Protein AF-A0AAD1Q2W1-F1 (afdb_monomer)

Foldseek 3Di:
DDDDDVVRVVCVVVVNDPDDPPLPLPQVVCVVVLLVVVCVVVVVVQAEDEQEAAPQPQPDLLFSQQSSLCSCCPVVVFDADPVHGDPGLVSSLVVVVPGDDPHQYEYEYEHRPPDPDRDPNVVVSVLVSPHHYEYADPDDDPRHHYHDSSPSCRSVVVVVVSVVVVVVD

Nearest PDB structures (foldseek):
  7jk4-assembly1_C  TM=4.786E-01  e=2.061E-01  Drosophila melanogaster
  7jk5-assembly1_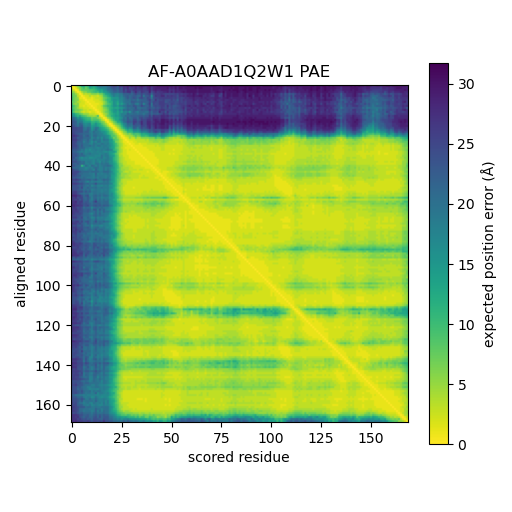C  TM=4.897E-01  e=7.810E-01  Drosophila melanogaster
  7jk3-assembly1_C  TM=4.783E-01  e=7.330E-01  Drosophila melanogaster
  1s5p-assembly1_A  TM=4.091E-01  e=7.330E-01  Escherichia coli

Organism: Planktothrix agardhii (NCBI:txid1160)

Mean predicted aligned error: 8.64 Å

Radius of gyration: 17.48 Å; Cα contacts (8 Å, |Δi|>4): 197; chains: 1; bounding box: 34×49×57 Å

InterPro domains:
  IPR054611 NACHT C-terminal Alpha/Beta domain [PF22724] (32-164)

Secondary structure (DSSP, 8-state):
-PPPPHHHHHHHHTT--S---------GGGHHHHHHHHHHHTSGGGTEEEEEEEGGG-SSSS--HHHHHHHHHHHH-PPPPTT-S--SHHHHHHHHHHS--SSEEEEEEE--SS-----HHHHHHHTTS-SEEEEE-SS--SSS-EE-TT-TTHHHHHHHHHHHHHHT-

Solvent-accessible surface area (backbone atoms only — not comparable to full-atom values): 10157 Å² total; per-residue (Å²): 137,82,82,74,52,70,69,55,49,54,33,58,76,70,67,63,67,97,81,69,98,63,77,67,72,67,61,54,80,49,43,61,61,55,53,51,52,51,26,55,78,67,55,44,55,74,53,40,38,83,46,72,43,67,56,54,74,41,87,39,58,62,52,38,19,44,54,53,50,50,44,40,36,73,74,67,64,43,80,78,60,91,92,51,83,33,79,37,57,66,48,36,35,52,55,59,70,70,55,87,69,96,34,55,62,34,40,37,39,32,44,58,55,83,70,81,73,82,36,65,66,33,54,64,49,54,77,72,49,85,63,56,56,36,37,45,38,88,72,76,51,100,84,47,56,56,41,45,68,81,44,80,53,42,69,61,55,50,51,54,50,54,54,48,54,63,76,76,107

Sequence (169 aa):
MGFRSYPDFYRAWHGLTETSPLIQTLNLAQLPQILQAQLIETNLHQTLQLLCIDGSKFDNRDNPAADIYLQLVKKHHCPKSTEGTPRTLTELKIYWQLLDWEKHPILIFYEEAKPQGFSQTFLDSLTRFEATICVITHSPHPTIPTFSPQDPHLIQTIMTWLQRTILET

pLDDT: mean 85.14, std 14.87, range [33.47, 96.62]

Structure (mmCIF, N/CA/C/O backbone):
data_AF-A0AAD1Q2W1-F1
#
_entry.id   AF-A0AAD1Q2W1-F1
#
loop_
_atom_site.group_PDB
_atom_site.id
_atom_site.type_symbol
_atom_site.label_atom_id
_atom_site.label_alt_id
_atom_site.label_comp_id
_atom_site.label_asym_id
_atom_site.label_entity_id
_atom_site.label_seq_id
_atom_site.pdbx_PDB_ins_code
_atom_site.Cartn_x
_atom_site.Cartn_y
_atom_site.Cartn_z
_atom_site.occupancy
_atom_site.B_iso_or_equiv
_atom_site.auth_seq_id
_atom_site.auth_comp_id
_atom_site.auth_asym_id
_atom_site.auth_atom_id
_atom_site.pdbx_PDB_model_num
ATOM 1 N N . MET A 1 1 ? 5.275 20.200 41.899 1.00 37.62 1 MET A N 1
ATOM 2 C CA . MET A 1 1 ? 5.856 19.150 41.034 1.00 37.62 1 MET A CA 1
ATOM 3 C C . MET A 1 1 ? 4.866 18.880 39.916 1.00 37.62 1 MET A C 1
ATOM 5 O O . MET A 1 1 ? 3.828 18.296 40.182 1.00 37.62 1 MET A O 1
ATOM 9 N N . GLY A 1 2 ? 5.104 19.423 38.720 1.00 48.12 2 GLY A N 1
ATOM 10 C CA . GLY A 1 2 ? 4.208 19.228 37.577 1.00 48.12 2 GLY A CA 1
ATOM 11 C C . GLY A 1 2 ? 4.555 17.930 36.857 1.00 48.12 2 GLY A C 1
ATOM 12 O O . GLY A 1 2 ? 5.700 17.760 36.440 1.00 48.12 2 GLY A O 1
ATOM 13 N N . PHE A 1 3 ? 3.595 17.016 36.738 1.00 44.16 3 PHE A N 1
ATOM 14 C CA . PHE A 1 3 ? 3.722 15.862 35.853 1.00 44.16 3 PHE A CA 1
ATOM 15 C C . PHE A 1 3 ? 3.754 16.376 34.410 1.00 44.16 3 PHE A C 1
ATOM 17 O O . PHE A 1 3 ? 2.804 17.016 33.964 1.00 44.16 3 PHE A O 1
ATOM 24 N N . ARG A 1 4 ? 4.856 16.140 33.691 1.00 54.06 4 ARG A N 1
ATOM 25 C CA . ARG A 1 4 ? 4.887 16.330 32.236 1.00 54.06 4 ARG A CA 1
ATOM 26 C C . ARG A 1 4 ? 3.984 15.277 31.602 1.00 54.06 4 ARG A C 1
ATOM 28 O O . ARG A 1 4 ? 4.038 14.112 31.999 1.00 54.06 4 ARG A O 1
ATOM 35 N N . SER A 1 5 ? 3.148 15.689 30.655 1.00 68.06 5 SER A N 1
ATOM 36 C CA . SER A 1 5 ? 2.278 14.768 29.928 1.00 68.06 5 SER A CA 1
ATOM 37 C C . SER A 1 5 ? 3.125 13.837 29.046 1.00 68.06 5 SER A C 1
ATOM 39 O O . SER A 1 5 ? 4.255 14.173 28.688 1.00 68.06 5 SER A O 1
ATOM 41 N N . TYR A 1 6 ? 2.621 12.651 28.693 1.00 61.03 6 TYR A N 1
ATOM 42 C CA . TYR A 1 6 ? 3.340 11.739 27.788 1.00 61.03 6 TYR A CA 1
ATOM 43 C C . TYR A 1 6 ? 3.776 12.407 26.459 1.00 61.03 6 TYR A C 1
ATOM 45 O O . TYR A 1 6 ? 4.917 12.185 26.051 1.00 61.03 6 TYR A O 1
ATOM 53 N N . PRO A 1 7 ? 2.979 13.306 25.840 1.00 63.97 7 PRO A N 1
ATOM 54 C CA . PRO A 1 7 ? 3.430 14.123 24.709 1.00 63.97 7 PRO A CA 1
ATOM 55 C C . PRO A 1 7 ? 4.694 14.949 24.991 1.00 63.97 7 PRO A C 1
ATOM 57 O O . PRO A 1 7 ? 5.587 15.022 24.148 1.00 63.97 7 PRO A O 1
ATOM 60 N N . ASP A 1 8 ? 4.809 15.539 26.181 1.00 65.56 8 ASP A N 1
ATOM 61 C CA . ASP A 1 8 ? 5.981 16.330 26.572 1.00 65.56 8 ASP A CA 1
ATOM 62 C C . ASP A 1 8 ? 7.211 15.446 26.802 1.00 65.56 8 ASP A C 1
ATOM 64 O O . ASP A 1 8 ? 8.336 15.849 26.500 1.00 65.56 8 ASP A O 1
ATOM 68 N N . PHE A 1 9 ? 7.009 14.230 27.320 1.00 70.25 9 PHE A N 1
ATOM 69 C CA . PHE A 1 9 ? 8.074 13.237 27.454 1.00 70.25 9 PHE A CA 1
ATOM 70 C C . PHE A 1 9 ? 8.555 12.744 26.086 1.00 70.25 9 PHE A C 1
ATOM 72 O O . PHE A 1 9 ? 9.758 12.733 25.842 1.00 70.25 9 PHE A O 1
ATOM 79 N N . TYR A 1 10 ? 7.634 12.406 25.180 1.00 70.25 10 TYR A N 1
ATOM 80 C CA . TYR A 1 10 ? 7.956 11.991 23.814 1.00 70.25 10 TYR A CA 1
ATOM 81 C C . TYR A 1 10 ? 8.768 13.074 23.090 1.00 70.25 10 TYR A C 1
ATOM 83 O O . TYR A 1 10 ? 9.847 12.811 22.559 1.00 70.25 10 TYR A O 1
ATOM 91 N N . ARG A 1 11 ? 8.315 14.330 23.168 1.00 71.44 11 ARG A N 1
ATOM 92 C CA . ARG A 1 11 ? 9.027 15.488 22.607 1.00 71.44 11 ARG A CA 1
ATOM 93 C C . ARG A 1 11 ? 10.425 15.668 23.202 1.00 71.44 11 ARG A C 1
ATOM 95 O O . ARG A 1 11 ? 11.379 15.880 22.456 1.00 71.44 11 ARG A O 1
ATOM 102 N N . ALA A 1 12 ? 10.557 15.554 24.524 1.00 64.81 12 ALA A N 1
ATOM 103 C CA . ALA A 1 12 ? 11.833 15.716 25.217 1.00 64.81 12 ALA A CA 1
ATOM 104 C C . ALA A 1 12 ? 12.823 14.573 24.929 1.00 64.81 12 ALA A C 1
ATOM 106 O O . ALA A 1 12 ? 14.014 14.830 24.775 1.00 64.81 12 ALA A O 1
ATOM 107 N N . TRP A 1 13 ? 12.344 13.331 24.818 1.00 68.56 13 TRP A N 1
ATOM 108 C CA . TRP A 1 13 ? 13.170 12.162 24.500 1.00 68.56 13 TRP A CA 1
ATOM 109 C C . TRP A 1 13 ? 13.719 12.210 23.070 1.00 68.56 13 TRP A C 1
ATOM 111 O O . TRP A 1 13 ? 14.853 11.810 22.821 1.00 68.56 13 TRP A O 1
ATOM 121 N N . HIS A 1 14 ? 12.936 12.753 22.137 1.00 66.31 14 HIS A N 1
ATOM 122 C CA . HIS A 1 14 ? 13.318 12.895 20.732 1.00 66.31 14 HIS A CA 1
ATOM 123 C C . HIS A 1 14 ? 14.007 14.232 20.398 1.00 66.31 14 HIS A C 1
ATOM 125 O O . HIS A 1 14 ? 14.238 14.519 19.226 1.00 66.31 14 HIS A O 1
ATOM 131 N N . GLY A 1 15 ? 14.366 15.046 21.401 1.00 50.22 15 GLY A N 1
ATOM 132 C CA . GLY A 1 15 ? 15.134 16.284 21.201 1.00 50.22 15 GLY A CA 1
ATOM 133 C C . GLY A 1 15 ? 14.370 17.412 20.499 1.00 50.22 15 GLY A C 1
ATOM 134 O O . GLY A 1 15 ? 14.983 18.327 19.954 1.00 50.22 15 GLY A O 1
ATOM 135 N N . LEU A 1 16 ? 13.036 17.371 20.503 1.00 51.94 16 LEU A N 1
ATOM 136 C CA . LEU A 1 16 ? 12.185 18.381 19.875 1.00 51.94 16 LEU A CA 1
ATOM 137 C C . LEU A 1 16 ? 11.998 19.577 20.824 1.00 51.94 16 LEU A C 1
ATOM 139 O O . LEU A 1 16 ? 10.938 19.750 21.424 1.00 51.94 16 LEU A O 1
ATOM 143 N N . THR A 1 17 ? 13.040 20.387 21.011 1.00 45.38 17 THR A N 1
ATOM 144 C CA . THR A 1 17 ? 12.944 21.654 21.754 1.00 45.38 17 THR A CA 1
ATOM 145 C C . THR A 1 17 ? 12.451 22.784 20.854 1.00 45.38 17 THR A C 1
ATOM 147 O O . THR A 1 17 ? 12.944 22.972 19.743 1.00 45.38 17 THR A O 1
ATOM 150 N N . GLU A 1 18 ? 11.481 23.550 21.355 1.00 48.34 18 GLU A N 1
ATOM 151 C CA . GLU A 1 18 ? 10.917 24.742 20.722 1.00 48.34 18 GLU A CA 1
ATOM 152 C C . GLU A 1 18 ? 12.003 25.800 20.485 1.00 48.34 18 GLU A C 1
ATOM 154 O O . GLU A 1 18 ? 12.375 26.515 21.408 1.00 48.34 18 GLU A O 1
ATOM 159 N N . THR A 1 19 ? 12.575 25.854 19.279 1.00 43.00 19 THR A N 1
ATOM 160 C CA . THR A 1 19 ? 13.178 27.042 18.628 1.00 43.00 19 THR A CA 1
ATOM 161 C C . THR A 1 19 ? 13.856 26.627 17.319 1.00 43.00 19 THR A C 1
ATOM 163 O O . THR A 1 19 ? 15.071 26.491 17.234 1.00 43.00 19 THR A O 1
ATOM 166 N N . SER A 1 20 ? 13.057 26.405 16.273 1.00 33.47 20 SER A N 1
ATOM 167 C CA . SER A 1 20 ? 13.424 26.616 14.860 1.00 33.47 20 SER A CA 1
ATOM 168 C C . SER A 1 20 ? 12.228 26.252 13.977 1.00 33.47 20 SER A C 1
ATOM 170 O O . SER A 1 20 ? 11.610 25.217 14.228 1.00 33.47 20 SER A O 1
ATOM 172 N N . PRO A 1 21 ? 11.902 27.018 12.918 1.00 41.69 21 PRO A N 1
ATOM 173 C CA . PRO A 1 21 ? 10.996 26.568 11.867 1.00 41.69 21 PRO A CA 1
ATOM 174 C C . PRO A 1 21 ? 11.742 25.556 10.985 1.00 41.69 21 PRO A C 1
ATOM 176 O O . PRO A 1 21 ? 11.997 25.780 9.807 1.00 41.69 21 PRO A O 1
ATOM 179 N N . LEU A 1 22 ? 12.175 24.454 11.589 1.00 37.34 22 LEU A N 1
ATOM 180 C CA . LEU A 1 22 ? 12.646 23.293 10.867 1.00 37.34 22 LEU A CA 1
ATOM 181 C C . LEU A 1 22 ? 11.398 22.489 10.556 1.00 37.34 22 LEU A C 1
ATOM 183 O O . LEU A 1 22 ? 10.774 21.927 11.455 1.00 37.34 22 LEU A O 1
ATOM 187 N N . ILE A 1 23 ? 11.029 22.484 9.276 1.00 43.94 23 ILE A N 1
ATOM 188 C CA . ILE A 1 23 ? 10.212 21.434 8.674 1.00 43.94 23 ILE A CA 1
ATOM 189 C C . ILE A 1 23 ? 10.752 20.127 9.260 1.00 43.94 23 ILE A C 1
ATOM 191 O O . ILE A 1 23 ? 11.892 19.756 8.984 1.00 43.94 23 ILE A O 1
ATOM 195 N N . GLN A 1 24 ? 10.004 19.505 10.176 1.00 46.97 24 GLN A N 1
ATOM 196 C CA . GLN A 1 24 ? 10.356 18.195 10.704 1.00 46.97 24 GLN A CA 1
ATOM 197 C C . GLN A 1 24 ? 10.165 17.243 9.536 1.00 46.97 24 GLN A C 1
ATOM 199 O O . GLN A 1 24 ? 9.070 16.736 9.310 1.00 46.97 24 GLN A O 1
ATOM 204 N N . THR A 1 25 ? 11.206 17.092 8.723 1.00 56.00 25 THR A N 1
ATOM 205 C CA . THR A 1 25 ? 11.199 16.162 7.608 1.00 56.00 25 THR A CA 1
ATOM 206 C C . THR A 1 25 ? 11.047 14.783 8.224 1.00 56.00 25 THR A C 1
ATOM 208 O O . THR A 1 25 ? 11.987 14.256 8.822 1.00 56.00 25 THR A O 1
ATOM 211 N N . LEU A 1 26 ? 9.831 14.242 8.165 1.00 68.94 26 LEU A N 1
ATOM 212 C CA . LEU A 1 26 ? 9.526 12.920 8.681 1.00 68.94 26 LEU A CA 1
ATOM 213 C C . LEU A 1 26 ? 10.503 11.934 8.040 1.00 68.94 26 LEU A C 1
ATOM 215 O O . LEU A 1 26 ? 10.578 11.829 6.814 1.00 68.94 26 LEU A O 1
ATOM 219 N N . ASN A 1 27 ? 11.249 11.198 8.862 1.00 82.00 27 ASN A N 1
ATOM 220 C CA . ASN A 1 27 ? 12.035 10.094 8.345 1.00 82.00 27 ASN A CA 1
ATOM 221 C C . ASN A 1 27 ? 11.070 8.973 7.942 1.00 82.00 27 ASN A C 1
ATOM 223 O O . ASN A 1 27 ? 10.516 8.282 8.800 1.00 82.00 27 ASN A O 1
ATOM 227 N N . LEU A 1 28 ? 10.873 8.787 6.635 1.00 84.81 28 LEU A N 1
ATOM 228 C CA . LEU A 1 28 ? 9.955 7.783 6.096 1.00 84.81 28 LEU A CA 1
ATOM 229 C C . LEU A 1 28 ? 10.315 6.348 6.520 1.00 84.81 28 LEU A C 1
ATOM 231 O O . LEU A 1 28 ? 9.441 5.487 6.522 1.00 84.81 28 LEU A O 1
ATOM 235 N N . ALA A 1 29 ? 11.543 6.092 6.981 1.00 85.00 29 ALA A N 1
ATOM 236 C CA . ALA A 1 29 ? 11.928 4.816 7.589 1.00 85.00 29 ALA A CA 1
ATOM 237 C C . ALA A 1 29 ? 11.055 4.453 8.804 1.00 85.00 29 ALA A C 1
ATOM 239 O O . ALA A 1 29 ? 10.746 3.287 9.053 1.00 85.00 29 ALA A O 1
ATOM 240 N N . GLN A 1 30 ? 10.640 5.467 9.569 1.00 86.56 30 GLN A N 1
ATOM 241 C CA . GLN A 1 30 ? 9.842 5.317 10.788 1.00 86.56 30 GLN A CA 1
ATOM 242 C C . GLN A 1 30 ? 8.335 5.355 10.514 1.00 86.56 30 GLN A C 1
ATOM 244 O O . GLN A 1 30 ? 7.545 5.075 11.417 1.00 86.56 30 GLN A O 1
ATOM 249 N N . LEU A 1 31 ? 7.926 5.655 9.276 1.00 90.06 31 LEU A N 1
ATOM 250 C CA . LEU A 1 31 ? 6.526 5.796 8.884 1.00 90.06 31 LEU A CA 1
ATOM 251 C C . LEU A 1 31 ? 5.660 4.601 9.325 1.00 90.06 31 LEU A C 1
ATOM 253 O O . LEU A 1 31 ? 4.638 4.849 9.967 1.00 90.06 31 LEU A O 1
ATOM 257 N N . PRO A 1 32 ? 6.039 3.325 9.081 1.00 91.38 32 PRO A N 1
ATOM 258 C CA . PRO A 1 32 ? 5.188 2.205 9.477 1.00 91.38 32 PRO A CA 1
ATOM 259 C C . PRO A 1 32 ? 4.971 2.134 10.993 1.00 91.38 32 PRO A C 1
ATOM 261 O O . PRO A 1 32 ? 3.876 1.817 11.444 1.00 91.38 32 PRO A O 1
ATOM 264 N N . GLN A 1 33 ? 5.999 2.454 11.786 1.00 90.44 33 GLN A N 1
ATOM 265 C CA . GLN A 1 33 ? 5.930 2.406 13.249 1.00 90.44 33 GLN A CA 1
ATOM 266 C C . GLN A 1 33 ? 5.043 3.525 13.801 1.00 90.44 33 GLN A C 1
ATOM 268 O O . GLN A 1 33 ? 4.215 3.279 14.676 1.00 90.44 33 GLN A O 1
ATOM 273 N N . ILE A 1 34 ? 5.186 4.738 13.262 1.00 90.94 34 ILE A N 1
ATOM 274 C CA . ILE A 1 34 ? 4.404 5.904 13.687 1.00 90.94 34 ILE A CA 1
ATOM 275 C C . ILE A 1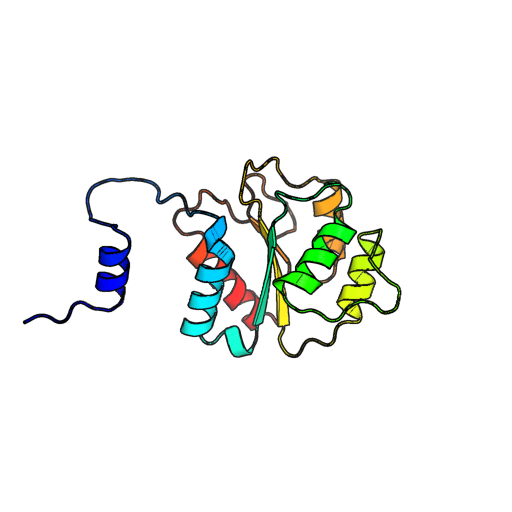 34 ? 2.926 5.715 13.328 1.00 90.94 34 ILE A C 1
ATOM 277 O O . ILE A 1 34 ? 2.062 5.926 14.179 1.00 90.94 34 ILE A O 1
ATOM 281 N N . LEU A 1 35 ? 2.626 5.261 12.106 1.00 92.06 35 LEU A N 1
ATOM 282 C CA . LEU A 1 35 ? 1.248 4.975 11.697 1.00 92.06 35 LEU A CA 1
ATOM 283 C C . LEU A 1 35 ? 0.627 3.862 12.546 1.00 92.06 35 LEU A C 1
ATOM 285 O O . LEU A 1 35 ? -0.512 3.998 12.987 1.00 92.06 35 LEU A O 1
ATOM 289 N N . GLN A 1 36 ? 1.375 2.796 12.841 1.00 90.38 36 GLN A N 1
ATOM 290 C CA . GLN A 1 36 ? 0.880 1.719 13.699 1.00 90.38 36 GLN A CA 1
ATOM 291 C C . GLN A 1 36 ? 0.549 2.214 15.115 1.00 90.38 36 GLN A C 1
ATOM 293 O O . GLN A 1 36 ? -0.492 1.842 15.656 1.00 90.38 36 GLN A O 1
ATOM 298 N N . ALA A 1 37 ? 1.393 3.064 15.708 1.00 90.06 37 ALA A N 1
ATOM 299 C CA . ALA A 1 37 ? 1.123 3.659 17.018 1.00 90.06 37 ALA A CA 1
ATOM 300 C C . ALA A 1 37 ? -0.164 4.502 16.998 1.00 90.06 37 ALA A C 1
ATOM 302 O O . ALA A 1 37 ? -1.030 4.325 17.852 1.00 90.06 37 ALA A O 1
ATOM 303 N N . GLN A 1 38 ? -0.342 5.335 15.968 1.00 91.38 38 GLN A N 1
ATOM 304 C CA . GLN A 1 38 ? -1.550 6.147 15.796 1.00 91.38 38 GLN A CA 1
ATOM 305 C C . GLN A 1 38 ? -2.815 5.300 15.568 1.00 91.38 38 GLN A C 1
ATOM 307 O O . GLN A 1 38 ? -3.881 5.633 16.089 1.00 91.38 38 GLN A O 1
ATOM 312 N N . LEU A 1 39 ? -2.728 4.170 14.855 1.00 91.44 39 LEU A N 1
ATOM 313 C CA . LEU A 1 39 ? -3.852 3.226 14.730 1.00 91.44 39 LEU A CA 1
ATOM 314 C C . LEU A 1 39 ? -4.254 2.595 16.064 1.00 91.44 39 LEU A C 1
ATOM 316 O O . LEU A 1 39 ? -5.433 2.298 16.278 1.00 91.44 39 LEU A O 1
ATOM 320 N N . ILE A 1 40 ? -3.285 2.341 16.943 1.00 90.31 40 ILE A N 1
ATOM 321 C CA . ILE A 1 40 ? -3.555 1.796 18.274 1.00 90.31 40 ILE A CA 1
ATOM 322 C C . ILE A 1 40 ? -4.255 2.852 19.127 1.00 90.31 40 ILE A C 1
ATOM 324 O O . ILE A 1 40 ? -5.324 2.573 19.663 1.00 90.31 40 ILE A O 1
ATOM 328 N N . GLU A 1 41 ? -3.717 4.072 19.173 1.00 88.94 41 GLU A N 1
ATOM 329 C CA . GLU A 1 41 ? -4.284 5.195 19.937 1.00 88.94 41 GLU A CA 1
ATOM 330 C C . GLU A 1 41 ? -5.723 5.532 19.523 1.00 88.94 41 GLU A C 1
ATOM 332 O O . GLU A 1 41 ? -6.561 5.855 20.362 1.00 88.94 41 GLU A O 1
ATOM 337 N N . THR A 1 42 ? -6.030 5.414 18.231 1.00 88.69 42 THR A N 1
ATOM 338 C CA . THR A 1 42 ? -7.361 5.701 17.673 1.00 88.69 42 THR A CA 1
ATOM 339 C C . THR A 1 42 ? -8.295 4.486 17.640 1.00 88.69 42 THR A C 1
ATOM 341 O O . THR A 1 42 ? -9.409 4.592 17.132 1.00 88.69 42 THR A O 1
ATOM 344 N N . ASN A 1 43 ? -7.866 3.329 18.160 1.00 89.62 43 ASN A N 1
ATOM 345 C CA . ASN A 1 43 ? -8.560 2.032 18.089 1.00 89.62 43 ASN A CA 1
ATOM 346 C C . ASN A 1 43 ? -8.857 1.502 16.671 1.00 89.62 43 ASN A C 1
ATOM 348 O O . ASN A 1 43 ? -9.427 0.422 16.528 1.00 89.62 43 ASN A O 1
ATOM 352 N N . LEU A 1 44 ? -8.399 2.179 15.615 1.00 90.19 44 LEU A N 1
ATOM 353 C CA . LEU A 1 44 ? -8.585 1.745 14.228 1.00 90.19 44 LEU A CA 1
ATOM 354 C C . LEU A 1 44 ? -7.846 0.445 13.904 1.00 90.19 44 LEU A C 1
ATOM 356 O O . LEU A 1 44 ? -8.216 -0.257 12.972 1.00 90.19 44 LEU A O 1
ATOM 360 N N . HIS A 1 45 ? -6.833 0.075 14.691 1.00 91.62 45 HIS A N 1
ATOM 361 C CA . HIS A 1 45 ? -6.153 -1.219 14.568 1.00 91.62 45 HIS A CA 1
ATOM 362 C C . HIS A 1 45 ? -7.087 -2.431 14.729 1.00 91.62 45 HIS A C 1
ATOM 364 O O . HIS A 1 45 ? -6.676 -3.548 14.413 1.00 91.62 45 HIS A O 1
ATOM 370 N N . GLN A 1 46 ? -8.295 -2.255 15.276 1.00 90.69 46 GLN A N 1
ATOM 371 C CA . GLN A 1 46 ? -9.285 -3.325 15.398 1.00 90.69 46 GLN A CA 1
ATOM 372 C C . GLN A 1 46 ? -9.990 -3.610 14.069 1.00 90.69 46 GLN A C 1
ATOM 374 O O . GLN A 1 46 ? -10.367 -4.752 13.834 1.00 90.69 46 GLN A O 1
ATOM 379 N N . THR A 1 47 ? -10.121 -2.604 13.201 1.00 93.12 47 THR A N 1
ATOM 380 C CA . THR A 1 47 ? -10.845 -2.694 11.924 1.00 93.12 47 THR A CA 1
ATOM 381 C C . THR A 1 47 ? -9.922 -2.677 10.713 1.00 93.12 47 THR A C 1
ATOM 383 O O . THR A 1 47 ? -10.256 -3.274 9.695 1.00 93.12 47 THR A O 1
ATOM 386 N N . LEU A 1 48 ? -8.765 -2.021 10.815 1.00 93.62 48 LEU A N 1
ATOM 387 C CA . LEU A 1 48 ? -7.813 -1.841 9.724 1.00 93.62 48 LEU A CA 1
ATOM 388 C C . LEU A 1 48 ? -6.522 -2.624 9.948 1.00 93.62 48 LEU A C 1
ATOM 390 O O . LEU A 1 48 ? -6.008 -2.722 11.067 1.00 93.62 48 LEU A O 1
ATOM 394 N N . GLN A 1 49 ? -5.940 -3.083 8.846 1.00 93.75 49 GLN A N 1
ATOM 395 C CA . GLN A 1 49 ? -4.578 -3.600 8.794 1.00 93.75 49 GLN A CA 1
ATOM 396 C C . GLN A 1 49 ? -3.755 -2.784 7.795 1.00 93.75 49 GLN A C 1
ATOM 398 O O . GLN A 1 49 ? -3.991 -2.839 6.589 1.00 93.75 49 GLN A O 1
ATOM 403 N N . LEU A 1 50 ? -2.771 -2.026 8.290 1.00 94.88 50 LEU A N 1
ATOM 404 C CA . LEU A 1 50 ? -1.880 -1.255 7.424 1.00 94.88 50 LEU A CA 1
ATOM 405 C C . LEU A 1 50 ? -0.730 -2.106 6.894 1.00 94.88 50 LEU A C 1
ATOM 407 O O . LEU A 1 50 ? 0.026 -2.709 7.654 1.00 94.88 50 LEU A O 1
ATOM 411 N N . LEU A 1 51 ? -0.535 -2.056 5.582 1.00 95.81 51 LEU A N 1
ATOM 412 C CA . LEU A 1 51 ? 0.497 -2.782 4.859 1.00 95.81 51 LEU A CA 1
ATOM 413 C C . LEU A 1 51 ? 1.394 -1.765 4.151 1.00 95.81 51 LEU A C 1
ATOM 415 O O . LEU A 1 51 ? 1.197 -1.403 2.993 1.00 95.81 51 LEU A O 1
ATOM 419 N N . CYS A 1 52 ? 2.379 -1.260 4.895 1.00 95.62 52 CYS A N 1
ATOM 420 C CA . CYS A 1 52 ? 3.339 -0.278 4.393 1.00 95.62 52 CYS A CA 1
ATOM 421 C C . CYS A 1 52 ? 4.410 -0.959 3.526 1.00 95.62 52 CYS A C 1
ATOM 423 O O . CYS A 1 52 ? 5.217 -1.746 4.050 1.00 95.62 52 CYS A O 1
ATOM 425 N N . ILE A 1 53 ? 4.439 -0.626 2.237 1.00 95.88 53 ILE A N 1
ATOM 426 C CA . ILE A 1 53 ? 5.345 -1.166 1.220 1.00 95.88 53 ILE A CA 1
ATOM 427 C C . ILE A 1 53 ? 6.370 -0.100 0.824 1.00 95.88 53 ILE A C 1
ATOM 429 O O . ILE A 1 53 ? 6.012 0.984 0.365 1.00 95.88 53 ILE A O 1
ATOM 433 N N . ASP A 1 54 ? 7.647 -0.429 0.998 1.00 94.44 54 ASP A N 1
ATOM 434 C CA . ASP A 1 54 ? 8.769 0.432 0.631 1.00 94.44 54 ASP A CA 1
ATOM 435 C C . ASP A 1 54 ? 9.187 0.164 -0.822 1.00 94.44 54 ASP A C 1
ATOM 437 O O . ASP A 1 54 ? 9.770 -0.874 -1.140 1.00 94.44 54 ASP A O 1
ATOM 441 N N . GLY A 1 55 ? 8.878 1.107 -1.706 1.00 93.31 55 GLY A N 1
ATOM 442 C CA . GLY A 1 55 ? 9.207 1.069 -3.127 1.00 93.31 55 GLY A CA 1
ATOM 443 C C . GLY A 1 55 ? 10.651 1.429 -3.458 1.00 93.31 55 GLY A C 1
ATOM 444 O O . GLY A 1 55 ? 11.073 1.237 -4.599 1.00 93.31 55 GLY A O 1
ATOM 445 N N . SER A 1 56 ? 11.443 1.904 -2.489 1.00 90.56 56 SER A N 1
ATOM 446 C CA . SER A 1 56 ? 12.836 2.300 -2.751 1.00 90.56 56 SER A CA 1
ATOM 447 C C . SER A 1 56 ? 13.720 1.127 -3.201 1.00 90.56 56 SER A C 1
ATOM 449 O O . SER A 1 56 ? 14.761 1.340 -3.821 1.00 90.56 56 SER A O 1
ATOM 451 N N . LYS A 1 57 ? 13.280 -0.109 -2.930 1.00 84.56 57 LYS A N 1
ATOM 452 C CA . LYS A 1 57 ? 13.985 -1.364 -3.232 1.00 84.56 57 LYS A CA 1
ATOM 453 C C . LYS A 1 57 ? 13.358 -2.167 -4.373 1.00 84.56 57 LYS A C 1
ATOM 455 O O . LYS A 1 57 ? 13.665 -3.344 -4.496 1.00 84.56 57 LYS A O 1
ATOM 460 N N . PHE A 1 58 ? 12.455 -1.578 -5.155 1.00 92.75 58 PHE A N 1
ATOM 461 C CA . PHE A 1 58 ? 11.882 -2.269 -6.309 1.00 92.75 58 PHE A CA 1
ATOM 462 C C . PHE A 1 58 ? 12.931 -2.452 -7.405 1.00 92.75 58 PHE A C 1
ATOM 464 O O . PHE A 1 58 ? 13.467 -1.465 -7.918 1.00 92.75 58 PHE A O 1
ATOM 471 N N . ASP A 1 59 ? 13.177 -3.708 -7.779 1.00 88.12 59 ASP A N 1
ATOM 472 C CA . ASP A 1 59 ? 14.118 -4.067 -8.841 1.00 88.12 59 ASP A CA 1
ATOM 473 C C . ASP A 1 59 ? 13.529 -3.702 -10.211 1.00 88.12 59 ASP A C 1
ATOM 475 O O . ASP A 1 59 ? 14.194 -3.095 -11.053 1.00 88.12 59 ASP A O 1
ATOM 479 N N . ASN A 1 60 ? 12.246 -4.022 -10.421 1.00 92.06 60 ASN A N 1
ATOM 480 C CA . ASN A 1 60 ? 11.479 -3.616 -11.597 1.00 92.06 60 ASN A CA 1
ATOM 481 C C . ASN A 1 60 ? 10.378 -2.628 -11.200 1.00 92.06 60 ASN A C 1
ATOM 483 O O . ASN A 1 60 ? 9.335 -3.007 -10.676 1.00 92.06 60 ASN A O 1
ATOM 487 N N . ARG A 1 61 ? 10.587 -1.350 -11.508 1.00 90.50 61 ARG A N 1
ATOM 488 C CA . ARG A 1 61 ? 9.681 -0.258 -11.123 1.00 90.50 61 ARG A CA 1
ATOM 489 C C . ARG A 1 61 ? 8.390 -0.188 -11.936 1.00 90.50 61 ARG A C 1
ATOM 491 O O . ARG A 1 61 ? 7.431 0.416 -11.463 1.00 90.50 61 ARG A O 1
ATOM 498 N N . ASP A 1 62 ? 8.343 -0.784 -13.124 1.00 93.62 62 ASP A N 1
ATOM 499 C CA . ASP A 1 62 ? 7.117 -0.877 -13.932 1.00 93.62 62 ASP A CA 1
ATOM 500 C C . ASP A 1 62 ? 6.254 -2.073 -13.518 1.00 93.62 62 ASP A C 1
ATOM 502 O O . ASP A 1 62 ? 5.031 -2.046 -13.649 1.00 93.62 62 ASP A O 1
ATOM 506 N N . ASN A 1 63 ? 6.887 -3.120 -12.986 1.00 94.69 63 ASN A N 1
ATOM 507 C CA . ASN A 1 63 ? 6.222 -4.329 -12.520 1.00 94.69 63 ASN A CA 1
ATOM 508 C C . ASN A 1 63 ? 6.870 -4.865 -11.226 1.00 94.69 63 ASN A C 1
ATOM 510 O O . ASN A 1 63 ? 7.533 -5.905 -11.251 1.00 94.69 63 ASN A O 1
ATOM 514 N N . PRO A 1 64 ? 6.657 -4.195 -10.078 1.00 96.00 64 PRO A N 1
ATOM 515 C CA . PRO A 1 64 ? 7.256 -4.580 -8.797 1.00 96.00 64 PRO A CA 1
ATOM 516 C C . PRO A 1 64 ? 6.508 -5.730 -8.099 1.00 96.00 64 PRO A C 1
ATOM 518 O O . PRO A 1 64 ? 6.528 -5.847 -6.876 1.00 96.00 64 PRO A O 1
ATOM 521 N N . ALA A 1 65 ? 5.804 -6.585 -8.849 1.00 96.06 65 ALA A N 1
ATOM 522 C CA . ALA A 1 65 ? 4.901 -7.591 -8.291 1.00 96.06 65 ALA A CA 1
ATOM 523 C C . ALA A 1 65 ? 5.593 -8.549 -7.307 1.00 96.06 65 ALA A C 1
ATOM 525 O O . ALA A 1 65 ? 5.097 -8.774 -6.200 1.00 96.06 65 ALA A O 1
ATOM 526 N N . ALA A 1 66 ? 6.763 -9.063 -7.692 1.00 96.19 66 ALA A N 1
ATOM 527 C CA . ALA A 1 66 ? 7.554 -9.957 -6.856 1.00 96.19 66 ALA A CA 1
ATOM 528 C C . ALA A 1 66 ? 8.059 -9.252 -5.585 1.00 96.19 66 ALA A C 1
ATOM 530 O O . ALA A 1 66 ? 7.994 -9.829 -4.499 1.00 96.19 66 ALA A O 1
ATOM 531 N N . ASP A 1 67 ? 8.499 -7.997 -5.697 1.00 96.56 67 ASP A N 1
ATOM 532 C CA . ASP A 1 67 ? 9.013 -7.214 -4.569 1.00 96.56 67 ASP A CA 1
ATOM 533 C C . ASP A 1 67 ? 7.916 -6.893 -3.553 1.00 96.56 67 ASP A C 1
ATOM 535 O O . ASP A 1 67 ? 8.111 -7.061 -2.345 1.00 96.56 67 ASP A O 1
ATOM 539 N N . ILE A 1 68 ? 6.734 -6.493 -4.032 1.00 96.50 68 ILE A N 1
ATOM 540 C CA . ILE A 1 68 ? 5.564 -6.253 -3.180 1.00 96.50 68 ILE A CA 1
ATOM 541 C C . ILE A 1 68 ? 5.171 -7.547 -2.468 1.00 96.50 68 ILE A C 1
ATOM 543 O O . ILE A 1 68 ? 5.021 -7.549 -1.246 1.00 96.50 68 ILE A O 1
ATOM 547 N N . TYR A 1 69 ? 5.061 -8.660 -3.199 1.00 96.62 69 TYR A N 1
ATOM 548 C CA . TYR A 1 69 ? 4.749 -9.963 -2.614 1.00 96.62 69 TYR A CA 1
ATOM 549 C C . TYR A 1 69 ? 5.750 -10.358 -1.522 1.00 96.62 69 TYR A C 1
ATOM 551 O O . TYR A 1 69 ? 5.357 -10.765 -0.427 1.00 96.62 69 TYR A O 1
ATOM 559 N N . LEU A 1 70 ? 7.050 -10.196 -1.780 1.00 96.19 70 LEU A N 1
ATOM 560 C CA . LEU A 1 70 ? 8.086 -10.496 -0.796 1.00 96.19 70 LEU A CA 1
ATOM 561 C C . LEU A 1 70 ? 7.943 -9.638 0.462 1.00 96.19 70 LEU A C 1
ATOM 563 O O . LEU A 1 70 ? 8.138 -10.159 1.562 1.00 96.19 70 LEU A O 1
ATOM 567 N N . GLN A 1 71 ? 7.588 -8.360 0.329 1.00 96.25 71 GLN A N 1
ATOM 568 C CA . GLN A 1 71 ? 7.323 -7.501 1.482 1.00 96.25 71 GLN A CA 1
ATOM 569 C C . GLN A 1 71 ? 6.065 -7.933 2.243 1.00 96.25 71 GLN A C 1
ATOM 571 O O . GLN A 1 71 ? 6.115 -8.016 3.468 1.00 96.25 71 GLN A O 1
ATOM 576 N N . LEU A 1 72 ? 4.975 -8.285 1.557 1.00 95.81 72 LEU A N 1
ATOM 577 C CA . LEU A 1 72 ? 3.759 -8.805 2.197 1.00 95.81 72 LEU A CA 1
ATOM 578 C C . LEU A 1 72 ? 4.054 -10.060 3.029 1.00 95.81 72 LEU A C 1
ATOM 580 O O . LEU A 1 72 ? 3.705 -10.126 4.205 1.00 95.81 72 LEU A O 1
ATOM 584 N N . VAL A 1 73 ? 4.779 -11.023 2.463 1.00 95.94 73 VAL A N 1
ATOM 585 C CA . VAL A 1 73 ? 5.111 -12.271 3.164 1.00 95.94 73 VAL A CA 1
ATOM 586 C C . VAL A 1 73 ? 6.123 -12.043 4.291 1.00 95.94 73 VAL A C 1
ATOM 588 O O . VAL A 1 73 ? 5.931 -12.534 5.399 1.00 95.94 73 VAL A O 1
ATOM 591 N N . LYS A 1 74 ? 7.227 -11.326 4.039 1.00 95.12 74 LYS A N 1
ATOM 592 C CA . LYS A 1 74 ? 8.331 -11.216 5.013 1.00 95.12 74 LYS A CA 1
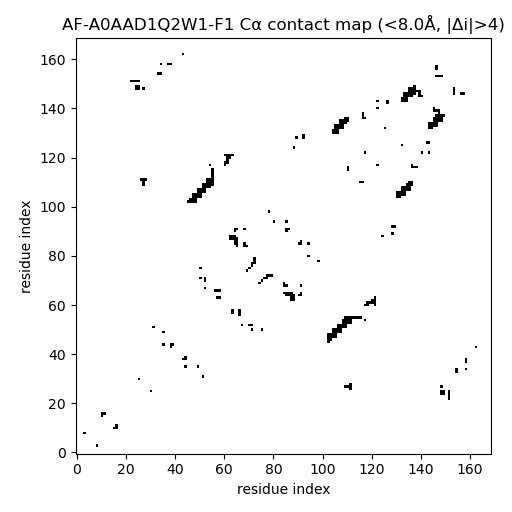ATOM 593 C C . LYS A 1 74 ? 8.088 -10.180 6.106 1.00 95.12 74 LYS A C 1
ATOM 595 O O . LYS A 1 74 ? 8.520 -10.394 7.232 1.00 95.12 74 LYS A O 1
ATOM 600 N N . LYS A 1 75 ? 7.480 -9.039 5.772 1.00 93.06 75 LYS A N 1
ATOM 601 C CA . LYS A 1 75 ? 7.281 -7.915 6.704 1.00 93.06 75 LYS A CA 1
ATOM 602 C C . LYS A 1 75 ? 5.923 -8.002 7.387 1.00 93.06 75 LYS A C 1
ATOM 604 O O . LYS A 1 75 ? 5.830 -7.777 8.589 1.00 93.06 75 LYS A O 1
ATOM 609 N N . HIS A 1 76 ? 4.891 -8.348 6.621 1.00 92.50 76 HIS A N 1
ATOM 610 C CA . HIS A 1 76 ? 3.504 -8.350 7.090 1.00 92.50 76 HIS A CA 1
ATOM 611 C C . HIS A 1 76 ? 2.960 -9.747 7.396 1.00 92.50 76 HIS A C 1
ATOM 613 O O . HIS A 1 76 ? 1.813 -9.870 7.806 1.00 92.50 76 HIS A O 1
ATOM 619 N N . HIS A 1 77 ? 3.796 -10.783 7.259 1.00 93.00 77 HIS A N 1
ATOM 620 C CA . HIS A 1 77 ? 3.470 -12.176 7.577 1.00 93.00 77 HIS A CA 1
ATOM 621 C C . HIS A 1 77 ? 2.242 -12.712 6.826 1.00 93.00 77 HIS A C 1
ATOM 623 O O . HIS A 1 77 ? 1.576 -13.630 7.303 1.00 93.00 77 HIS A O 1
ATOM 629 N N . CYS A 1 78 ? 1.954 -12.171 5.636 1.00 94.12 78 CYS A N 1
ATOM 630 C CA . CYS A 1 78 ? 0.908 -12.716 4.781 1.00 94.12 78 CYS A CA 1
ATOM 631 C C . CYS A 1 78 ? 1.247 -14.168 4.372 1.00 94.12 78 CYS A C 1
ATOM 633 O O . CYS A 1 78 ? 2.428 -14.490 4.171 1.00 94.12 78 CYS A O 1
ATOM 635 N N . PRO A 1 79 ? 0.236 -15.043 4.217 1.00 94.56 79 PRO A N 1
ATOM 636 C CA . PRO A 1 79 ? 0.423 -16.408 3.738 1.00 94.56 79 PRO A CA 1
ATOM 637 C C . PRO A 1 79 ? 1.185 -16.465 2.415 1.00 94.56 79 PRO A C 1
ATOM 639 O O . PRO A 1 79 ? 1.001 -15.634 1.535 1.00 94.56 79 PRO A O 1
ATOM 642 N N . LYS A 1 80 ? 2.028 -17.482 2.230 1.00 94.69 80 LYS A N 1
ATOM 643 C CA . LYS A 1 80 ? 2.663 -17.696 0.925 1.00 94.69 80 LYS A CA 1
ATOM 644 C C . LYS A 1 80 ? 1.630 -18.202 -0.079 1.00 94.69 80 LYS A C 1
ATOM 646 O O . LYS A 1 80 ? 0.822 -19.064 0.252 1.00 94.69 80 LYS A O 1
ATOM 651 N N . SER A 1 81 ? 1.724 -17.719 -1.313 1.00 92.81 81 SER A N 1
ATOM 652 C CA . SER A 1 81 ? 0.974 -18.255 -2.448 1.00 92.81 81 SER A CA 1
ATOM 653 C C . SER A 1 81 ? 1.326 -19.726 -2.690 1.00 92.81 81 SER A C 1
ATOM 655 O O . 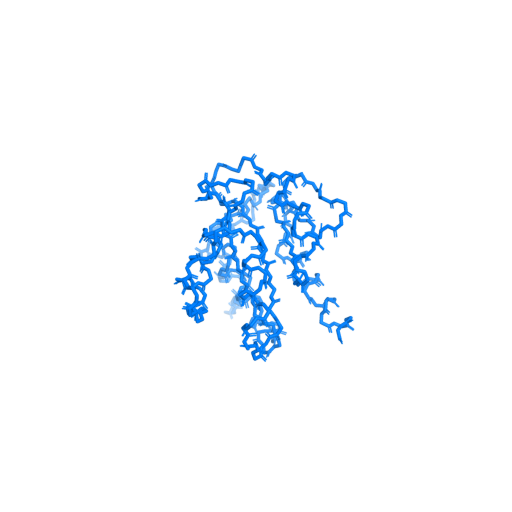SER A 1 81 ? 2.504 -20.099 -2.674 1.00 92.81 81 SER A O 1
ATOM 657 N N . THR A 1 82 ? 0.313 -20.550 -2.962 1.00 89.44 82 THR A N 1
ATOM 658 C CA . THR A 1 82 ? 0.478 -21.950 -3.384 1.00 89.44 82 THR A CA 1
ATOM 659 C C . THR A 1 82 ? 1.008 -22.068 -4.812 1.00 89.44 82 THR A C 1
ATOM 661 O O . THR A 1 82 ? 1.716 -23.021 -5.120 1.00 89.44 82 THR A O 1
ATOM 664 N N . GLU A 1 83 ? 0.743 -21.063 -5.651 1.00 88.94 83 GLU A N 1
ATOM 665 C CA . GLU A 1 83 ? 1.166 -20.990 -7.059 1.00 88.94 83 GLU A CA 1
ATOM 666 C C . GLU A 1 83 ? 2.593 -20.426 -7.227 1.00 88.94 83 GLU A C 1
ATOM 668 O O . GLU A 1 83 ? 3.128 -20.343 -8.332 1.00 88.94 83 GLU A O 1
ATOM 673 N N . GLY A 1 84 ? 3.232 -20.032 -6.121 1.00 91.75 84 GLY A N 1
ATOM 674 C CA . GLY A 1 84 ? 4.560 -19.421 -6.101 1.00 91.75 84 GLY A CA 1
ATOM 675 C C . GLY A 1 84 ? 4.545 -17.889 -6.145 1.00 91.75 84 GLY A C 1
ATOM 676 O O . GLY A 1 84 ? 3.514 -17.243 -5.965 1.00 91.75 84 GLY A O 1
ATOM 677 N N . THR A 1 85 ? 5.730 -17.294 -6.315 1.00 94.69 85 THR A N 1
ATOM 678 C CA . THR A 1 85 ? 5.915 -15.833 -6.319 1.00 94.69 85 THR A CA 1
ATOM 679 C C . THR A 1 85 ? 5.280 -15.197 -7.565 1.00 94.69 85 THR A C 1
ATOM 681 O O . THR A 1 85 ? 5.674 -15.574 -8.673 1.00 94.69 85 THR A O 1
ATOM 684 N N . PRO A 1 86 ? 4.386 -14.200 -7.410 1.00 94.69 86 PRO A N 1
ATOM 685 C CA . PRO A 1 86 ? 3.794 -13.466 -8.523 1.00 94.69 86 PRO A CA 1
ATOM 686 C C . PRO A 1 86 ? 4.846 -12.789 -9.402 1.00 94.69 86 PRO A C 1
ATOM 688 O O . PRO A 1 86 ? 5.740 -12.097 -8.907 1.00 94.69 86 PRO A O 1
ATOM 691 N N . ARG A 1 87 ? 4.714 -12.956 -10.715 1.00 94.38 87 ARG A N 1
ATOM 692 C CA . ARG A 1 87 ? 5.585 -12.348 -11.731 1.00 94.38 87 ARG A CA 1
ATOM 693 C C . ARG A 1 87 ? 4.983 -11.096 -12.347 1.00 94.38 87 ARG A C 1
ATOM 695 O O . ARG A 1 87 ? 5.715 -10.302 -12.930 1.00 94.38 87 ARG A O 1
ATOM 702 N N . THR A 1 88 ? 3.671 -10.913 -12.234 1.00 94.62 88 THR A N 1
ATOM 703 C CA . THR A 1 88 ? 2.933 -9.774 -12.792 1.00 94.62 88 THR A CA 1
ATOM 704 C C . THR A 1 88 ? 2.039 -9.132 -11.737 1.00 94.62 88 THR A C 1
ATOM 706 O O . THR A 1 88 ? 1.609 -9.790 -10.788 1.00 94.62 88 THR A O 1
ATOM 709 N N . LEU A 1 89 ? 1.716 -7.845 -11.898 1.00 94.06 89 LEU A N 1
ATOM 710 C CA . LEU A 1 89 ? 0.762 -7.163 -11.010 1.00 94.06 89 LEU A CA 1
ATOM 711 C C . LEU A 1 89 ? -0.634 -7.802 -11.058 1.00 94.06 89 LEU A C 1
ATOM 713 O O . LEU A 1 89 ? -1.359 -7.759 -10.069 1.00 94.06 89 LEU A O 1
ATOM 717 N N . THR A 1 90 ? -0.995 -8.440 -12.175 1.00 93.50 90 THR A N 1
ATOM 718 C CA . THR A 1 90 ? -2.227 -9.227 -12.295 1.00 93.50 90 THR A CA 1
ATOM 719 C C . THR A 1 90 ? -2.191 -10.466 -11.404 1.00 93.50 90 THR A C 1
ATOM 721 O O . THR A 1 90 ? -3.134 -10.695 -10.656 1.00 93.50 90 THR A O 1
ATOM 724 N N . GLU A 1 91 ? -1.101 -11.237 -11.421 1.00 95.38 91 GLU A N 1
ATOM 725 C CA . GLU A 1 91 ? -0.925 -12.370 -10.501 1.00 95.38 91 GLU A CA 1
ATOM 726 C C . GLU A 1 91 ? -0.904 -11.910 -9.040 1.00 95.38 91 GLU A C 1
ATOM 728 O O . GLU A 1 91 ? -1.495 -12.560 -8.181 1.00 95.38 91 GLU A O 1
ATOM 733 N N . LEU A 1 92 ? -0.279 -10.762 -8.755 1.00 95.69 92 LEU A N 1
ATOM 734 C CA . LEU A 1 92 ? -0.286 -10.178 -7.416 1.00 95.69 92 LEU A CA 1
ATOM 735 C C . LEU A 1 92 ? -1.707 -9.791 -6.979 1.00 95.69 92 LEU A C 1
ATOM 737 O O . LEU A 1 92 ? -2.059 -10.025 -5.826 1.00 95.69 92 LEU A O 1
ATOM 741 N N . LYS A 1 93 ? -2.524 -9.238 -7.886 1.00 94.12 93 LYS A N 1
ATOM 742 C CA . LYS A 1 93 ? -3.939 -8.930 -7.626 1.00 94.12 93 LYS A CA 1
ATOM 743 C C . LYS A 1 93 ? -4.724 -10.200 -7.304 1.00 94.12 93 LYS A C 1
ATOM 745 O O . LYS A 1 93 ? -5.468 -10.213 -6.332 1.00 94.12 93 LYS A O 1
ATOM 750 N N . ILE A 1 94 ? -4.539 -11.268 -8.082 1.00 93.69 94 ILE A N 1
ATOM 751 C CA . ILE A 1 94 ? -5.202 -12.555 -7.825 1.00 93.69 94 ILE A CA 1
ATOM 752 C C . ILE A 1 94 ? -4.801 -13.079 -6.445 1.00 93.69 94 ILE A C 1
ATOM 754 O O . ILE A 1 94 ? -5.668 -13.402 -5.642 1.00 93.69 94 ILE A O 1
ATOM 758 N N . TYR A 1 95 ? -3.501 -13.097 -6.138 1.00 95.06 95 TYR A N 1
ATOM 759 C CA . TYR A 1 95 ? -3.011 -13.478 -4.814 1.00 95.06 95 TYR A CA 1
ATOM 760 C C . TYR A 1 95 ? -3.663 -12.638 -3.707 1.00 95.06 95 TYR A C 1
ATOM 762 O O . TYR A 1 95 ? -4.160 -13.200 -2.740 1.00 95.06 95 TYR A O 1
ATOM 770 N N . TRP A 1 96 ? -3.721 -11.314 -3.871 1.00 94.12 96 TRP A N 1
ATOM 771 C CA . TRP A 1 96 ? -4.350 -10.404 -2.915 1.00 94.12 96 TRP A CA 1
ATOM 772 C C . TRP A 1 96 ? -5.832 -10.715 -2.668 1.00 94.12 96 TRP A C 1
ATOM 774 O O . TRP A 1 96 ? -6.275 -10.687 -1.522 1.00 94.12 96 TRP A O 1
ATOM 784 N N . GLN A 1 97 ? -6.584 -11.030 -3.725 1.00 92.31 97 GLN A N 1
ATOM 785 C CA . GLN A 1 97 ? -8.008 -11.380 -3.651 1.00 92.31 97 GLN A CA 1
ATOM 786 C C . GLN A 1 97 ? -8.262 -12.754 -3.013 1.00 92.31 97 GLN A C 1
ATOM 788 O O . GLN A 1 97 ? -9.356 -12.997 -2.515 1.00 92.31 97 GLN A O 1
ATOM 793 N N . LEU A 1 98 ? -7.272 -13.650 -3.035 1.00 92.56 98 LEU A N 1
ATOM 794 C CA . LEU A 1 98 ? -7.347 -14.967 -2.396 1.00 92.56 98 LEU A CA 1
ATOM 795 C C . LEU A 1 98 ? -6.994 -14.933 -0.904 1.00 92.56 98 LEU A C 1
ATOM 797 O O . LEU A 1 98 ? -7.187 -15.936 -0.217 1.00 92.56 98 LEU A O 1
ATOM 801 N N . LEU A 1 99 ? -6.444 -13.823 -0.405 1.00 92.31 99 LEU A N 1
ATOM 802 C CA . LEU A 1 99 ? -6.142 -13.677 1.012 1.00 92.31 99 LEU A CA 1
ATOM 803 C C . LEU A 1 99 ? -7.428 -13.476 1.811 1.00 92.31 99 LEU A C 1
ATOM 805 O O . LEU A 1 99 ? -8.267 -12.646 1.468 1.00 92.31 99 LEU A O 1
ATOM 809 N N . ASP A 1 100 ? -7.539 -14.226 2.904 1.00 90.81 100 ASP A N 1
ATOM 810 C CA . ASP A 1 100 ? -8.602 -14.044 3.881 1.00 90.81 100 ASP A CA 1
ATOM 811 C C . ASP A 1 100 ? -8.172 -12.976 4.891 1.00 90.81 100 ASP A C 1
ATOM 813 O O . ASP A 1 100 ? -7.165 -13.125 5.592 1.00 90.81 100 ASP A O 1
ATOM 817 N N . TRP A 1 101 ? -8.899 -11.862 4.906 1.00 91.06 101 TRP A N 1
ATOM 818 C CA . TRP A 1 101 ? -8.562 -10.686 5.696 1.00 91.06 101 TRP A CA 1
ATOM 819 C C . TRP A 1 101 ? -9.519 -10.557 6.877 1.00 91.06 101 TRP A C 1
ATOM 821 O O . TRP A 1 101 ? -10.692 -10.239 6.704 1.00 91.06 101 TRP A O 1
ATOM 831 N N . GLU A 1 102 ? -9.007 -10.722 8.097 1.00 90.81 102 GLU A N 1
ATOM 832 C CA . GLU A 1 102 ? -9.795 -10.471 9.316 1.00 90.81 102 GLU A CA 1
ATOM 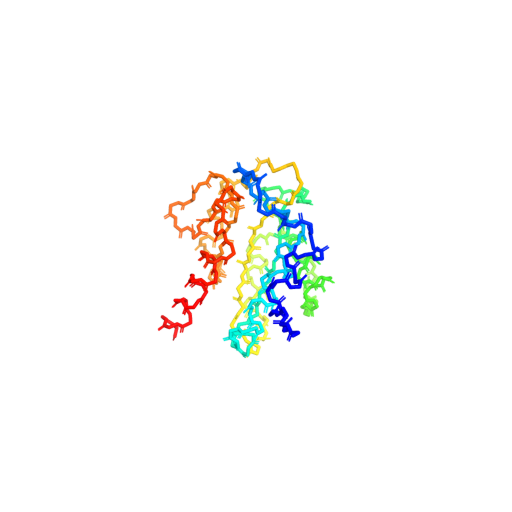833 C C . GLU A 1 102 ? -10.146 -8.985 9.490 1.00 90.81 102 GLU A C 1
ATOM 835 O O . GLU A 1 102 ? -11.146 -8.632 10.113 1.00 90.81 102 GLU A O 1
ATOM 840 N N . LYS A 1 103 ? -9.287 -8.107 8.966 1.00 92.50 103 LYS A N 1
ATOM 841 C CA . LYS A 1 103 ? -9.385 -6.648 9.046 1.00 92.50 103 LYS A CA 1
ATOM 842 C C . LYS A 1 103 ? -9.263 -6.068 7.657 1.00 92.50 103 LYS A C 1
ATOM 844 O O . LYS A 1 103 ? -8.537 -6.613 6.833 1.00 92.50 103 LYS A O 1
ATOM 849 N N . HIS A 1 104 ? -9.891 -4.922 7.426 1.00 92.69 104 HIS A N 1
ATOM 850 C CA . HIS A 1 104 ? -9.831 -4.253 6.135 1.00 92.69 104 HIS A CA 1
ATOM 851 C C . HIS A 1 104 ? -8.380 -3.856 5.797 1.00 92.69 104 HIS A C 1
ATOM 853 O O . HIS A 1 104 ? -7.776 -3.051 6.522 1.00 92.69 104 HIS A O 1
ATOM 859 N N . PRO A 1 105 ? -7.780 -4.433 4.741 1.00 94.50 105 PRO A N 1
ATOM 860 C CA . PRO A 1 105 ? -6.376 -4.224 4.432 1.00 94.50 105 PRO A CA 1
ATOM 861 C C . PRO A 1 105 ? -6.167 -2.920 3.655 1.00 94.50 105 PRO A C 1
ATOM 863 O O . PRO A 1 105 ? -6.829 -2.653 2.651 1.00 94.50 105 PRO A O 1
ATOM 866 N N . ILE A 1 106 ? -5.191 -2.121 4.084 1.00 95.25 106 ILE A N 1
ATOM 867 C CA . ILE A 1 106 ? -4.810 -0.868 3.426 1.00 95.25 106 ILE A CA 1
ATOM 868 C C . ILE A 1 106 ? -3.364 -0.960 2.948 1.00 95.25 106 ILE A C 1
ATOM 870 O O . ILE A 1 106 ? -2.450 -1.146 3.754 1.00 95.25 106 ILE A O 1
ATOM 874 N N . LEU A 1 107 ? -3.135 -0.757 1.653 1.00 96.12 107 LEU A N 1
ATOM 875 C CA . LEU A 1 107 ? -1.794 -0.675 1.077 1.00 96.12 107 LEU A CA 1
ATOM 876 C C . LEU A 1 107 ? -1.300 0.770 1.067 1.00 96.12 107 LEU A C 1
ATOM 878 O O . LEU A 1 107 ? -1.933 1.653 0.490 1.00 96.12 107 LEU A O 1
ATOM 882 N N . ILE A 1 108 ? -0.137 1.000 1.672 1.00 96.25 108 ILE A N 1
ATOM 883 C CA . ILE A 1 108 ? 0.514 2.314 1.692 1.00 96.25 108 ILE A CA 1
ATOM 884 C C . ILE A 1 108 ? 1.877 2.180 1.028 1.00 96.25 108 ILE A C 1
ATOM 886 O O . ILE A 1 108 ? 2.778 1.551 1.587 1.00 96.25 108 ILE A O 1
ATOM 890 N N . PHE A 1 109 ? 2.038 2.773 -0.151 1.00 95.81 109 PHE A N 1
ATOM 891 C CA . PHE A 1 109 ? 3.311 2.782 -0.871 1.00 95.81 109 PHE A CA 1
ATOM 892 C C . PHE A 1 109 ? 4.098 4.050 -0.555 1.00 95.81 109 PHE A C 1
ATOM 894 O O . PHE A 1 109 ? 3.554 5.150 -0.604 1.00 95.81 109 PHE A O 1
ATOM 901 N N . TYR A 1 110 ? 5.383 3.912 -0.256 1.00 94.56 110 TYR A N 1
ATOM 902 C CA . TYR A 1 110 ? 6.293 5.035 -0.020 1.00 94.56 110 TYR A CA 1
ATOM 903 C C . TYR A 1 110 ? 7.704 4.672 -0.486 1.00 94.56 110 TYR A C 1
ATOM 905 O O . TYR A 1 110 ? 8.013 3.496 -0.638 1.00 94.56 110 TYR A O 1
ATOM 913 N N . GLU A 1 111 ? 8.570 5.655 -0.715 1.00 91.44 111 GLU A N 1
ATOM 914 C CA . GLU A 1 111 ? 9.998 5.418 -0.960 1.00 91.44 111 GLU A CA 1
ATOM 915 C C . GLU A 1 111 ? 10.802 6.025 0.192 1.00 91.44 111 GLU A C 1
ATOM 917 O O . GLU A 1 111 ? 10.807 7.243 0.365 1.00 91.44 111 GLU A O 1
ATOM 922 N N . GLU A 1 112 ? 11.468 5.189 0.993 1.00 85.25 112 GLU A N 1
ATOM 923 C CA . GLU A 1 112 ? 12.266 5.659 2.134 1.00 85.25 112 GLU A CA 1
ATOM 924 C C . GLU A 1 112 ? 13.513 6.434 1.689 1.00 85.25 112 GLU A C 1
ATOM 926 O O . GLU A 1 112 ? 13.728 7.582 2.079 1.00 85.25 112 GLU A O 1
ATOM 931 N N . ALA A 1 113 ? 14.355 5.787 0.884 1.00 76.88 113 ALA A N 1
ATOM 932 C CA . ALA A 1 113 ? 15.672 6.288 0.524 1.00 76.88 113 ALA A CA 1
ATOM 933 C C . ALA A 1 113 ? 15.750 6.596 -0.970 1.00 76.88 113 ALA A C 1
ATOM 935 O O . ALA A 1 113 ? 15.333 5.787 -1.794 1.00 76.88 113 ALA A O 1
ATOM 936 N N . LYS A 1 114 ? 16.360 7.743 -1.308 1.00 77.50 114 LYS A N 1
ATOM 937 C CA . LYS A 1 114 ? 16.596 8.196 -2.692 1.00 77.50 114 LYS A CA 1
ATOM 938 C C . LYS A 1 114 ? 15.331 8.042 -3.559 1.00 77.50 114 LYS A C 1
ATOM 940 O O . LYS A 1 114 ? 15.367 7.273 -4.521 1.00 77.50 114 LYS A O 1
ATOM 945 N N . PRO A 1 115 ? 14.231 8.738 -3.211 1.00 80.81 115 PRO A N 1
ATOM 946 C CA . PRO A 1 115 ? 12.979 8.614 -3.943 1.00 80.81 115 PRO A CA 1
ATOM 947 C C . PRO A 1 115 ? 13.220 8.976 -5.406 1.00 80.81 115 PRO A C 1
ATOM 949 O O . PRO A 1 115 ? 13.713 10.059 -5.725 1.00 80.81 115 PRO A O 1
ATOM 952 N N . GLN A 1 116 ? 12.918 8.035 -6.285 1.00 83.12 116 GLN A N 1
ATOM 953 C CA . GLN A 1 116 ? 13.056 8.187 -7.734 1.00 83.12 116 GLN A CA 1
ATOM 954 C C . GLN A 1 116 ? 11.677 8.345 -8.392 1.00 83.12 116 GLN A C 1
ATOM 956 O O . GLN A 1 116 ? 11.594 8.595 -9.592 1.00 83.12 116 GLN A O 1
ATOM 961 N N . GLY A 1 117 ? 10.604 8.221 -7.608 1.00 87.12 117 GLY A N 1
ATOM 962 C CA . GLY A 1 117 ? 9.228 8.233 -8.064 1.00 87.12 117 GLY A CA 1
ATOM 963 C C . GLY A 1 117 ? 8.753 6.842 -8.467 1.00 87.12 117 GLY A C 1
ATOM 964 O O . GLY A 1 117 ? 9.507 6.009 -8.973 1.00 87.12 117 GLY A O 1
ATOM 965 N N . PHE A 1 118 ? 7.464 6.600 -8.261 1.00 91.25 118 PHE A N 1
ATOM 966 C CA . PHE A 1 118 ? 6.782 5.433 -8.805 1.00 91.25 118 PHE A CA 1
ATOM 967 C C . PHE A 1 118 ? 6.538 5.621 -10.305 1.00 91.25 118 PHE A C 1
ATOM 969 O O . PHE A 1 118 ? 6.212 6.723 -10.751 1.00 91.25 118 PHE A O 1
ATOM 976 N N . SER A 1 119 ? 6.695 4.553 -11.088 1.00 92.38 119 SER A N 1
ATOM 977 C CA . SER A 1 119 ? 6.417 4.604 -12.525 1.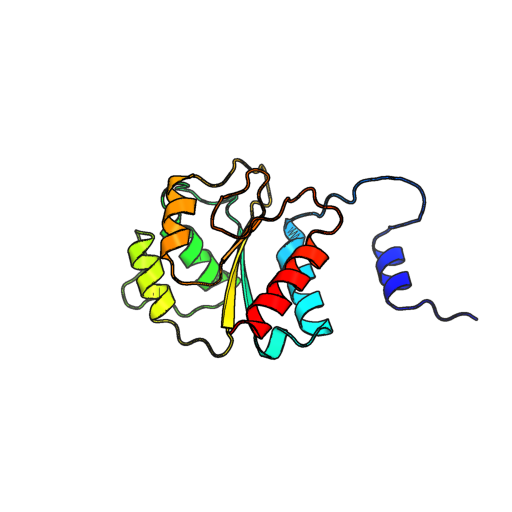00 92.38 119 SER A CA 1
ATOM 978 C C . SER A 1 119 ? 4.923 4.818 -12.782 1.00 92.38 119 SER A C 1
ATOM 980 O O . SER A 1 119 ? 4.075 4.329 -12.033 1.00 92.38 119 SER A O 1
ATOM 982 N N . GLN A 1 120 ? 4.589 5.510 -13.874 1.00 91.19 120 GLN A N 1
ATOM 983 C CA . G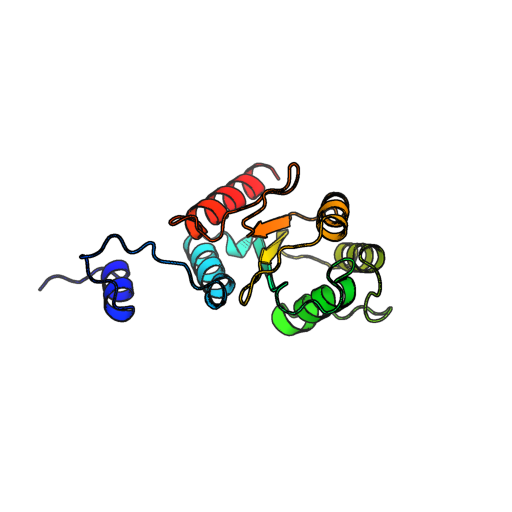LN A 1 120 ? 3.189 5.692 -14.273 1.00 91.19 120 GLN A CA 1
ATOM 984 C C . GLN A 1 120 ? 2.519 4.349 -14.579 1.00 91.19 120 GLN A C 1
ATOM 986 O O . GLN A 1 120 ? 1.421 4.096 -14.105 1.00 91.19 120 GLN A O 1
ATOM 991 N N . THR A 1 121 ? 3.224 3.432 -15.252 1.00 92.31 121 THR A N 1
ATOM 992 C CA . THR A 1 121 ? 2.739 2.072 -15.539 1.00 92.31 121 THR A CA 1
ATOM 993 C C . THR A 1 121 ? 2.290 1.335 -14.275 1.00 92.31 121 THR A C 1
ATOM 995 O O . THR A 1 121 ? 1.236 0.689 -14.259 1.00 92.31 121 THR A O 1
ATOM 998 N N . PHE A 1 122 ? 3.077 1.435 -13.200 1.00 93.56 122 PHE A N 1
ATOM 999 C CA . PHE A 1 122 ? 2.733 0.840 -11.915 1.00 93.56 122 PHE A CA 1
ATOM 1000 C C . PHE A 1 122 ? 1.528 1.538 -11.277 1.00 93.56 122 PHE A C 1
ATOM 1002 O O . PHE A 1 122 ? 0.584 0.854 -10.881 1.00 93.56 122 PHE A O 1
ATOM 1009 N N . LEU A 1 123 ? 1.514 2.875 -11.223 1.00 93.25 123 LEU A N 1
ATOM 1010 C CA . LEU A 1 123 ? 0.400 3.643 -10.651 1.00 93.25 123 LEU A CA 1
ATOM 1011 C C . LEU A 1 123 ? -0.920 3.378 -11.398 1.00 93.25 123 LEU A C 1
ATOM 1013 O O . LEU A 1 123 ? -1.924 3.046 -10.770 1.00 93.25 123 LEU A O 1
ATOM 1017 N N . ASP A 1 124 ? -0.913 3.387 -12.728 1.00 92.12 124 ASP A N 1
ATOM 1018 C CA . ASP A 1 124 ? -2.074 3.041 -13.556 1.00 92.12 124 ASP A CA 1
ATOM 1019 C C . ASP A 1 124 ? -2.554 1.608 -13.299 1.00 92.12 124 ASP A C 1
ATOM 1021 O O . ASP A 1 124 ? -3.750 1.305 -13.333 1.00 92.12 124 ASP A O 1
ATOM 1025 N N . SER A 1 125 ? -1.634 0.684 -13.031 1.00 91.62 125 SER A N 1
ATOM 1026 C CA . SER A 1 125 ? -1.981 -0.690 -12.662 1.00 91.62 125 SER A CA 1
ATOM 1027 C C . SER A 1 125 ? -2.617 -0.772 -11.272 1.00 91.62 125 SER A C 1
ATOM 1029 O O . SER A 1 125 ? -3.580 -1.522 -11.102 1.00 91.62 125 SER A O 1
ATOM 1031 N N . LEU A 1 126 ? -2.165 0.041 -10.310 1.00 91.94 126 LEU A N 1
ATOM 1032 C CA . LEU A 1 126 ? -2.759 0.119 -8.970 1.00 91.94 126 LEU A CA 1
ATOM 1033 C C . LEU A 1 126 ? -4.220 0.586 -8.997 1.00 91.94 126 LEU A C 1
ATOM 1035 O O . LEU A 1 126 ? -5.018 0.093 -8.202 1.00 91.94 126 LEU A O 1
ATOM 1039 N N . THR A 1 127 ? -4.612 1.451 -9.940 1.00 90.50 127 THR A N 1
ATOM 1040 C CA . THR A 1 127 ? -6.024 1.880 -10.077 1.00 90.50 127 THR A CA 1
ATOM 1041 C C . THR A 1 127 ? -6.991 0.716 -10.327 1.00 90.50 127 THR A C 1
ATOM 1043 O O . THR A 1 127 ? -8.170 0.802 -9.996 1.00 90.50 127 THR A O 1
ATOM 1046 N N . ARG A 1 128 ? -6.492 -0.393 -10.884 1.00 88.56 128 ARG A N 1
ATOM 1047 C CA . ARG A 1 128 ? -7.262 -1.602 -11.217 1.00 88.56 128 ARG A CA 1
ATOM 1048 C C . ARG A 1 128 ? -7.091 -2.717 -10.183 1.00 88.56 128 ARG A C 1
ATOM 1050 O O . ARG A 1 128 ? -7.644 -3.802 -10.365 1.00 88.56 128 ARG A O 1
ATOM 1057 N N . PHE A 1 129 ? -6.310 -2.478 -9.128 1.00 85.50 129 PHE A N 1
ATOM 1058 C CA . PHE A 1 129 ? -5.925 -3.482 -8.134 1.00 85.50 129 PHE A CA 1
ATOM 1059 C C . PHE A 1 129 ? -7.045 -3.791 -7.121 1.00 85.50 129 PHE A C 1
ATOM 1061 O O . PHE A 1 129 ? -6.934 -4.772 -6.399 1.00 85.50 129 PHE A O 1
ATOM 1068 N N . GLU A 1 130 ? -8.150 -3.028 -7.119 1.00 83.62 130 GLU A N 1
ATOM 1069 C CA . GLU A 1 130 ? -9.341 -3.254 -6.264 1.00 83.62 130 GLU A CA 1
ATOM 1070 C C . GLU A 1 130 ? -9.023 -3.377 -4.760 1.00 83.62 130 GLU A C 1
ATOM 1072 O O . GLU A 1 130 ? -9.738 -4.027 -4.006 1.00 83.62 130 GLU A O 1
ATOM 1077 N N . ALA A 1 131 ? -7.952 -2.724 -4.306 1.00 88.56 131 ALA A N 1
ATOM 1078 C CA . ALA A 1 131 ? -7.619 -2.586 -2.894 1.00 88.56 131 ALA A CA 1
ATOM 1079 C C . ALA A 1 131 ? -7.696 -1.117 -2.481 1.00 88.56 131 ALA A C 1
ATOM 1081 O O . ALA A 1 131 ? -7.526 -0.215 -3.306 1.00 88.56 131 ALA A O 1
AT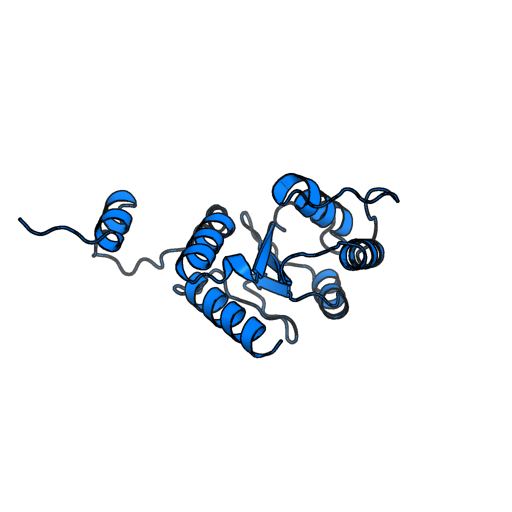OM 1082 N N . THR A 1 132 ? -7.882 -0.862 -1.188 1.00 93.69 132 THR A N 1
ATOM 1083 C CA . THR A 1 132 ? -7.706 0.490 -0.663 1.00 93.69 132 THR A CA 1
ATOM 1084 C C . THR A 1 132 ? -6.216 0.815 -0.616 1.00 93.69 132 THR A C 1
ATOM 1086 O O . THR A 1 132 ? -5.456 0.231 0.157 1.00 93.69 132 THR A O 1
ATOM 1089 N N . ILE A 1 133 ? -5.799 1.740 -1.477 1.00 95.00 133 ILE A N 1
ATOM 1090 C CA . ILE A 1 133 ? -4.395 2.079 -1.704 1.00 95.00 133 ILE A CA 1
ATOM 1091 C C . ILE A 1 133 ? -4.190 3.582 -1.538 1.00 95.00 133 ILE A C 1
ATOM 1093 O O . ILE A 1 133 ? -4.994 4.380 -2.020 1.00 95.00 133 ILE A O 1
ATOM 1097 N N . CYS A 1 134 ? -3.070 3.968 -0.933 1.00 95.62 134 CYS A N 1
ATOM 1098 C CA . CYS A 1 134 ? -2.531 5.314 -1.061 1.00 95.62 134 CYS A CA 1
ATOM 1099 C C . CYS A 1 134 ? -1.022 5.305 -1.324 1.00 95.62 134 CYS A C 1
ATOM 1101 O O . CYS A 1 134 ? -0.327 4.307 -1.101 1.00 95.62 134 CYS A O 1
ATOM 1103 N N . VAL A 1 135 ? -0.518 6.428 -1.834 1.00 95.31 135 VAL A N 1
ATOM 1104 C CA . VAL A 1 135 ? 0.887 6.581 -2.227 1.00 95.31 135 VAL A CA 1
ATOM 1105 C C . VAL A 1 135 ? 1.464 7.852 -1.618 1.00 95.31 135 VAL A C 1
ATOM 1107 O O . VAL A 1 135 ? 0.909 8.938 -1.760 1.00 95.31 135 VAL A O 1
ATOM 1110 N N . ILE A 1 136 ? 2.613 7.738 -0.967 1.00 93.75 136 ILE A N 1
ATOM 1111 C CA . ILE A 1 136 ? 3.382 8.876 -0.473 1.00 93.75 136 ILE A CA 1
ATOM 1112 C C . ILE A 1 136 ? 4.431 9.220 -1.525 1.00 93.75 136 ILE A C 1
ATOM 1114 O O . ILE A 1 136 ? 5.385 8.473 -1.743 1.00 93.75 136 ILE A O 1
ATOM 1118 N N . THR A 1 137 ? 4.228 10.337 -2.215 1.00 90.50 137 THR A N 1
ATOM 1119 C CA . THR A 1 137 ? 5.055 10.766 -3.347 1.00 90.50 137 THR A CA 1
ATOM 1120 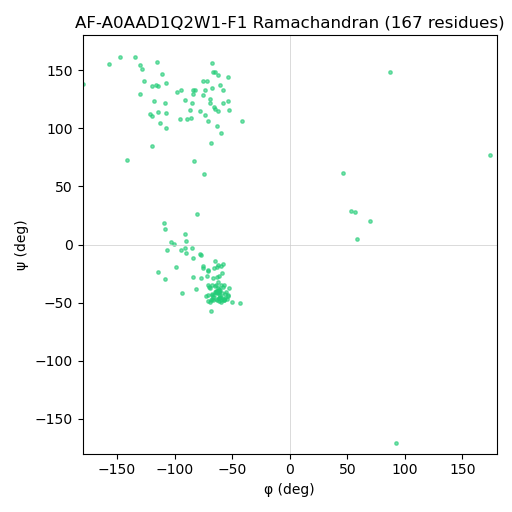C C . THR A 1 137 ? 4.954 12.275 -3.552 1.00 90.50 137 THR A C 1
ATOM 1122 O O . THR A 1 137 ? 3.967 12.906 -3.182 1.00 90.50 137 THR A O 1
ATOM 1125 N N . HIS A 1 138 ? 5.979 12.866 -4.165 1.00 85.44 138 HIS A N 1
ATOM 1126 C CA . HIS A 1 138 ? 5.962 14.274 -4.571 1.00 85.44 138 HIS A CA 1
ATOM 1127 C C . HIS A 1 138 ? 5.101 14.515 -5.821 1.00 85.44 138 HIS A C 1
ATOM 1129 O O . HIS A 1 138 ? 4.725 15.651 -6.100 1.00 85.44 138 HIS A O 1
ATOM 1135 N N . SER A 1 139 ? 4.808 13.460 -6.585 1.00 85.25 139 SER A N 1
ATOM 1136 C CA . SER A 1 139 ? 4.071 13.537 -7.847 1.00 85.25 139 SER A CA 1
ATOM 1137 C C . SER A 1 139 ? 2.665 12.965 -7.660 1.00 85.25 139 SER A C 1
ATOM 1139 O O . SER A 1 139 ? 2.523 11.741 -7.632 1.00 85.25 139 SER A O 1
ATOM 1141 N N . PRO A 1 140 ? 1.633 13.811 -7.499 1.00 83.38 140 PRO A N 1
ATOM 1142 C CA . PRO A 1 140 ? 0.277 13.339 -7.259 1.00 83.38 140 PRO A CA 1
ATOM 1143 C C . PRO A 1 140 ? -0.266 12.560 -8.462 1.00 83.38 140 PRO A C 1
ATOM 1145 O O . PRO A 1 140 ? 0.057 12.861 -9.613 1.00 83.38 140 PRO A O 1
ATOM 1148 N N . HIS A 1 141 ? -1.120 11.579 -8.184 1.00 88.00 141 HIS A N 1
ATOM 1149 C CA . HIS A 1 141 ? -1.826 10.789 -9.189 1.00 88.00 141 HIS A CA 1
ATOM 1150 C C . HIS A 1 141 ? -3.306 11.207 -9.204 1.00 88.00 141 HIS A C 1
ATOM 1152 O O . HIS A 1 141 ? -3.879 11.392 -8.131 1.00 88.00 141 HIS A O 1
ATOM 1158 N N . PRO A 1 142 ? -3.963 11.345 -10.370 1.00 85.00 142 PRO A N 1
ATOM 1159 C CA . PRO A 1 142 ? -5.328 11.880 -10.446 1.00 85.00 142 PRO A CA 1
ATOM 1160 C C . PRO A 1 142 ? -6.379 11.027 -9.723 1.00 85.00 142 PRO A C 1
ATOM 1162 O O . PRO A 1 142 ? -7.392 11.556 -9.277 1.00 85.00 142 PRO A O 1
ATOM 1165 N N . THR A 1 143 ? -6.156 9.716 -9.620 1.00 88.38 143 THR A N 1
ATOM 1166 C CA . THR A 1 143 ? -7.161 8.764 -9.106 1.00 88.38 143 THR A CA 1
ATOM 1167 C C . THR A 1 143 ? -6.764 8.103 -7.792 1.00 88.38 143 THR A C 1
ATOM 1169 O O . THR A 1 143 ? -7.627 7.640 -7.055 1.00 88.38 143 THR A O 1
ATOM 1172 N N . ILE A 1 144 ? -5.467 8.033 -7.486 1.00 91.81 144 ILE A N 1
ATOM 1173 C CA . ILE A 1 144 ? -4.994 7.339 -6.285 1.00 91.81 144 ILE A CA 1
ATOM 1174 C C . ILE A 1 144 ? -4.774 8.400 -5.213 1.00 91.81 144 ILE A C 1
ATOM 1176 O O . ILE A 1 144 ? -4.099 9.384 -5.511 1.00 91.81 144 ILE A O 1
ATOM 1180 N N . PRO A 1 145 ? -5.287 8.225 -3.983 1.00 94.31 145 PRO A N 1
ATOM 1181 C CA . PRO A 1 145 ? -4.957 9.110 -2.877 1.00 94.31 145 PRO A CA 1
ATOM 1182 C C . PRO A 1 145 ? -3.440 9.245 -2.715 1.00 94.31 145 PRO A C 1
ATOM 1184 O O . PRO A 1 145 ? -2.742 8.272 -2.419 1.00 94.31 145 PRO A O 1
ATOM 1187 N N . THR A 1 146 ? -2.928 10.457 -2.929 1.00 94.12 146 THR A N 1
ATOM 1188 C CA . THR A 1 146 ? -1.501 10.760 -2.805 1.00 94.12 146 THR A CA 1
ATOM 1189 C C . THR A 1 146 ? -1.232 11.756 -1.696 1.00 94.12 146 THR A C 1
ATOM 1191 O O . THR A 1 146 ? -1.911 12.779 -1.609 1.00 94.12 146 THR A O 1
ATOM 1194 N N . PHE A 1 147 ? -0.193 11.498 -0.909 1.00 93.25 147 PHE A N 1
ATOM 1195 C CA . PHE A 1 147 ? 0.254 12.387 0.157 1.00 93.25 147 PHE A CA 1
ATOM 1196 C C . PHE A 1 147 ? 1.691 12.836 -0.088 1.00 93.25 147 PHE A C 1
ATOM 1198 O O . PHE A 1 147 ? 2.553 12.032 -0.446 1.00 93.25 147 PHE A O 1
ATOM 1205 N N . SER A 1 148 ? 1.961 14.125 0.112 1.00 90.00 148 SER A N 1
ATOM 1206 C CA . SER A 1 148 ? 3.313 14.654 -0.059 1.00 90.00 148 SER A CA 1
ATOM 1207 C C . SER A 1 148 ? 4.192 14.239 1.122 1.00 90.00 148 SER A C 1
ATOM 1209 O O . SER A 1 148 ? 3.827 14.519 2.262 1.00 90.00 148 SER A O 1
ATOM 1211 N N . PRO A 1 149 ? 5.384 13.659 0.899 1.00 87.06 149 PRO A N 1
ATOM 1212 C CA . PRO A 1 149 ? 6.324 13.376 1.984 1.00 87.06 149 PRO A CA 1
ATOM 1213 C C . PRO A 1 149 ? 6.859 14.648 2.668 1.00 87.06 149 PRO A C 1
ATOM 1215 O O . PRO A 1 149 ? 7.439 14.558 3.745 1.00 87.06 149 PRO A O 1
ATOM 1218 N N . GLN A 1 150 ? 6.676 15.822 2.052 1.00 85.44 150 GLN A N 1
ATOM 1219 C CA . GLN A 1 150 ? 7.049 17.124 2.616 1.00 85.44 150 GLN A CA 1
ATOM 1220 C C . GLN A 1 150 ? 5.915 17.778 3.417 1.00 85.44 150 GLN A C 1
ATOM 1222 O O . GLN A 1 150 ? 6.113 18.865 3.957 1.00 85.44 150 GLN A O 1
ATOM 1227 N N . ASP A 1 151 ? 4.731 17.158 3.479 1.00 84.88 151 ASP A N 1
ATOM 1228 C CA . ASP A 1 151 ? 3.636 17.651 4.312 1.00 84.88 151 ASP A CA 1
ATOM 1229 C C . ASP A 1 151 ? 4.047 17.568 5.799 1.00 84.88 151 ASP A C 1
ATOM 1231 O O . ASP A 1 151 ? 4.249 16.461 6.311 1.00 84.88 151 ASP A O 1
ATOM 1235 N N . PRO A 1 152 ? 4.159 18.700 6.525 1.00 83.06 152 PRO A N 1
ATOM 1236 C CA . PRO A 1 152 ? 4.505 18.691 7.948 1.00 83.06 152 PRO A CA 1
ATOM 1237 C C . PRO A 1 152 ? 3.462 17.963 8.811 1.00 83.06 152 PRO A C 1
ATOM 1239 O O . PRO A 1 152 ? 3.764 17.573 9.938 1.00 83.06 152 PRO A O 1
ATOM 1242 N N . HIS A 1 153 ? 2.251 17.758 8.290 1.00 87.19 153 HIS A N 1
ATOM 1243 C CA . HIS A 1 153 ? 1.159 17.047 8.947 1.00 87.19 153 HIS A CA 1
ATOM 1244 C C . HIS A 1 153 ? 0.862 15.685 8.305 1.00 87.19 153 HIS A C 1
ATOM 1246 O O . HIS A 1 153 ? -0.193 15.115 8.573 1.00 87.19 153 HIS A O 1
ATOM 1252 N N . LEU A 1 154 ? 1.793 15.117 7.523 1.00 89.69 154 LEU A N 1
ATOM 1253 C CA . LEU A 1 154 ? 1.602 13.883 6.746 1.00 89.69 154 LEU A CA 1
ATOM 1254 C C . LEU A 1 154 ? 0.879 12.762 7.508 1.00 89.69 154 LEU A C 1
ATOM 1256 O O . LEU A 1 154 ? -0.095 12.199 7.013 1.00 89.69 154 LEU A O 1
ATOM 1260 N N . ILE A 1 155 ? 1.339 12.444 8.723 1.00 90.62 155 ILE A N 1
ATOM 1261 C CA . ILE A 1 155 ? 0.744 11.391 9.560 1.00 90.62 155 ILE A CA 1
ATOM 1262 C C . ILE A 1 155 ? -0.724 11.701 9.858 1.00 90.62 155 ILE A C 1
ATOM 1264 O O . ILE A 1 155 ? -1.585 10.845 9.678 1.00 90.62 155 ILE A O 1
ATOM 1268 N N . GLN A 1 156 ? -1.024 12.933 10.269 1.00 90.00 156 GLN A N 1
ATOM 1269 C CA . GLN A 1 156 ? -2.387 13.365 10.569 1.00 90.00 156 GLN A CA 1
ATOM 1270 C C . GLN A 1 156 ? -3.272 13.335 9.316 1.00 90.00 156 GLN A C 1
ATOM 1272 O O . GLN A 1 156 ? -4.422 12.890 9.386 1.00 90.00 156 GLN A O 1
ATOM 1277 N N . THR A 1 157 ? -2.740 13.758 8.169 1.00 92.75 157 THR A N 1
ATOM 1278 C CA . THR A 1 157 ? -3.437 13.731 6.880 1.00 92.75 157 THR A CA 1
ATOM 1279 C C . THR A 1 157 ? -3.796 12.294 6.478 1.00 92.75 157 THR A C 1
ATOM 1281 O O . THR A 1 157 ? -4.952 12.023 6.141 1.00 92.75 157 THR A O 1
ATOM 1284 N N . ILE A 1 158 ? -2.857 11.348 6.606 1.00 94.31 158 ILE A N 1
ATOM 1285 C CA . ILE A 1 158 ? -3.095 9.918 6.347 1.00 94.31 158 ILE A CA 1
ATOM 1286 C C . ILE A 1 158 ? -4.133 9.353 7.322 1.00 94.31 158 ILE A C 1
ATOM 1288 O O . ILE A 1 158 ? -5.077 8.701 6.886 1.00 94.31 158 ILE A O 1
ATOM 1292 N N . MET A 1 159 ? -4.007 9.618 8.625 1.00 92.69 159 MET A N 1
ATOM 1293 C CA . MET A 1 159 ? -4.956 9.114 9.627 1.00 92.69 159 MET A CA 1
ATOM 1294 C C . MET A 1 159 ? -6.378 9.631 9.389 1.00 92.69 159 MET A C 1
ATOM 1296 O O . MET A 1 159 ? -7.338 8.870 9.496 1.00 92.69 159 MET A O 1
ATOM 1300 N N . THR A 1 160 ? -6.519 10.900 9.001 1.00 92.94 160 THR A N 1
ATOM 1301 C CA . THR A 1 160 ? -7.820 11.487 8.646 1.00 92.94 160 THR A CA 1
ATOM 1302 C C . THR A 1 160 ? -8.423 10.799 7.423 1.00 92.94 160 THR A C 1
ATOM 1304 O O . THR A 1 160 ? -9.623 10.533 7.390 1.00 92.94 160 THR A O 1
ATOM 1307 N N . TRP A 1 161 ? -7.602 10.488 6.417 1.00 95.00 161 TRP A N 1
ATOM 1308 C CA . TRP A 1 161 ? -8.047 9.721 5.256 1.00 95.00 161 TRP A CA 1
ATOM 1309 C C . TRP A 1 161 ? -8.477 8.300 5.643 1.00 95.00 161 TRP A C 1
ATOM 1311 O O . TRP A 1 161 ? -9.576 7.898 5.279 1.00 95.00 161 TRP A O 1
ATOM 1321 N N . LEU A 1 162 ? -7.689 7.584 6.454 1.00 93.75 162 LEU A N 1
ATOM 1322 C CA . LEU A 1 162 ? -8.029 6.237 6.937 1.00 93.75 162 LEU A CA 1
ATOM 1323 C C . LEU A 1 162 ? -9.374 6.201 7.675 1.00 93.75 162 LEU A C 1
ATOM 1325 O O . LEU A 1 162 ? -10.176 5.297 7.454 1.00 93.75 162 LEU A O 1
ATOM 1329 N N . GLN A 1 163 ? -9.636 7.194 8.529 1.00 90.31 163 GLN A N 1
ATOM 1330 C CA . GLN A 1 163 ? -10.910 7.317 9.240 1.00 90.31 163 GLN A CA 1
ATOM 1331 C C . GLN A 1 163 ? -12.094 7.492 8.287 1.00 90.31 163 GLN A C 1
ATOM 1333 O O . GLN A 1 163 ? -13.142 6.890 8.506 1.00 90.31 163 GLN A O 1
ATOM 1338 N N . ARG A 1 164 ? -11.934 8.292 7.226 1.00 89.50 164 ARG A N 1
ATOM 1339 C CA . ARG A 1 164 ? -12.984 8.485 6.216 1.00 89.50 164 ARG A CA 1
ATOM 1340 C C . ARG A 1 164 ? -13.255 7.208 5.442 1.00 89.50 164 ARG A C 1
ATOM 1342 O O . ARG A 1 164 ? -14.416 6.849 5.315 1.00 89.50 164 ARG A O 1
ATOM 1349 N N . THR A 1 165 ? -12.206 6.488 5.041 1.00 84.75 165 THR A N 1
ATOM 1350 C CA . THR A 1 165 ? -12.358 5.208 4.342 1.00 84.75 165 THR A CA 1
ATOM 1351 C C . THR A 1 165 ? -13.245 4.249 5.139 1.00 84.75 165 THR A C 1
ATOM 1353 O O . THR A 1 165 ? -14.145 3.653 4.567 1.00 84.75 165 THR A O 1
ATOM 1356 N N . ILE A 1 166 ? -13.065 4.149 6.462 1.00 81.50 166 ILE A N 1
ATOM 1357 C CA . ILE A 1 166 ? -13.908 3.282 7.307 1.00 81.50 166 ILE A CA 1
ATOM 1358 C C . ILE A 1 166 ? -15.369 3.739 7.326 1.00 81.50 166 ILE A C 1
ATOM 1360 O O . ILE A 1 166 ? -16.260 2.904 7.324 1.00 81.50 166 ILE A O 1
ATOM 1364 N N . LEU A 1 167 ? -15.625 5.048 7.383 1.00 70.69 167 LEU A N 1
ATOM 1365 C CA . LEU A 1 167 ? -16.988 5.593 7.422 1.00 70.69 167 LEU A CA 1
ATOM 1366 C C . LEU A 1 167 ? -17.733 5.436 6.089 1.00 70.69 167 LEU A C 1
ATOM 1368 O O . LEU A 1 167 ? -18.959 5.508 6.067 1.00 70.69 167 LEU A O 1
ATOM 1372 N N . GLU A 1 168 ? -16.996 5.276 4.993 1.00 59.31 168 GLU A N 1
ATOM 1373 C CA . GLU A 1 168 ? -17.526 5.104 3.639 1.00 59.31 168 GLU A CA 1
ATOM 1374 C C . GLU A 1 168 ? -17.663 3.626 3.228 1.00 59.31 168 GLU A C 1
ATOM 1376 O O . GLU A 1 168 ? -18.185 3.359 2.143 1.00 59.31 168 GLU A O 1
ATOM 1381 N N . THR A 1 169 ? -17.213 2.685 4.071 1.00 53.22 169 THR A N 1
ATOM 1382 C CA . THR A 1 169 ? -17.329 1.230 3.848 1.00 53.22 169 THR A CA 1
ATOM 1383 C C . THR A 1 169 ? -18.506 0.656 4.631 1.00 53.22 169 THR A C 1
ATOM 1385 O O . THR A 1 169 ? -19.246 -0.169 4.050 1.00 53.22 169 THR A O 1
#